Protein AF-A0A915Z8N8-F1 (afdb_monomer)

Organism: NCBI:txid588596

Mean predicted aligned error: 6.6 Å

pLDDT: mean 84.15, std 13.7, range [35.22, 97.5]

Foldseek 3Di:
DDWDWDWDWDDDPDPDGDTDTDIDDQQQFQLVVVVVCVVVVNDDPPDFAWAWDDDPPVPDIDIDTDDPVCRRVHGNNRRDDPPPPPD

Sequence (87 aa):
MKEYNIIVNVIDDLPSQTLKFVRLNLEDNLLKIRQELEKKEVIGNSWLFSKKYSENNDTGYGFAEIAFNQEEFFLLNEIIEENSNTL

Radius of gyration: 13.61 Å; Cα contacts (8 Å, |Δi|>4): 109; chains: 1; bounding box: 30×29×32 Å

Secondary structure (DSSP, 8-state):
--EEEEEEP---SSS----EEEEEETTSBHHHHHHHHHHTTSS-TT--EEEEEE-SSTT-EEEEEEPGGGGGG-BGGGTPPP-----

Nearest PDB structures (foldseek):
  7xpy-assembly1_A  TM=5.876E-01  e=6.367E-01  Homo sapiens
  6fno-assembly2_D  TM=5.564E-01  e=5.621E-01  Candidatus Caldarchaeum subterraneum
  4yoc-assembly1_C  TM=5.931E-01  e=9.254E-01  Homo sapiens
  4pyz-assembly2_B  TM=5.711E-01  e=1.048E+00  Homo sapiens
  4z96-assembly1_A  TM=5.956E-01  e=1.837E+00  Homo sapiens

Solvent-accessible surface area (backbone atoms only — not comparable to full-atom values): 5630 Å² total; per-residue (Å²): 138,72,72,43,86,43,78,45,79,57,91,65,98,59,95,72,67,59,76,42,82,44,79,45,50,47,85,39,29,38,49,61,49,47,57,55,33,45,77,66,68,70,55,62,95,86,68,66,56,57,35,73,44,80,44,96,65,92,79,49,72,48,73,46,76,47,55,80,95,48,23,76,80,38,43,40,62,78,47,59,77,81,84,73,76,81,122

Structure (mmCIF, N/CA/C/O backbone):
data_AF-A0A915Z8N8-F1
#
_entry.id   AF-A0A915Z8N8-F1
#
loop_
_atom_site.group_PDB
_atom_site.id
_atom_site.type_symbol
_atom_site.label_atom_id
_atom_site.label_alt_id
_atom_site.label_comp_id
_atom_site.label_asym_id
_atom_site.label_entity_id
_atom_site.label_seq_id
_atom_site.pdbx_PDB_ins_code
_atom_site.Cartn_x
_atom_site.Cartn_y
_atom_site.Cartn_z
_atom_site.occupancy
_atom_site.B_iso_or_equiv
_atom_site.auth_seq_id
_atom_site.auth_comp_id
_atom_site.auth_asym_id
_atom_site.auth_atom_id
_atom_site.pdbx_PDB_model_num
ATOM 1 N N . MET A 1 1 ? -10.965 14.183 7.253 1.00 67.06 1 MET A N 1
ATOM 2 C CA . MET A 1 1 ? -10.135 13.251 6.466 1.00 67.06 1 MET A CA 1
ATOM 3 C C . MET A 1 1 ? -10.793 13.088 5.108 1.00 67.0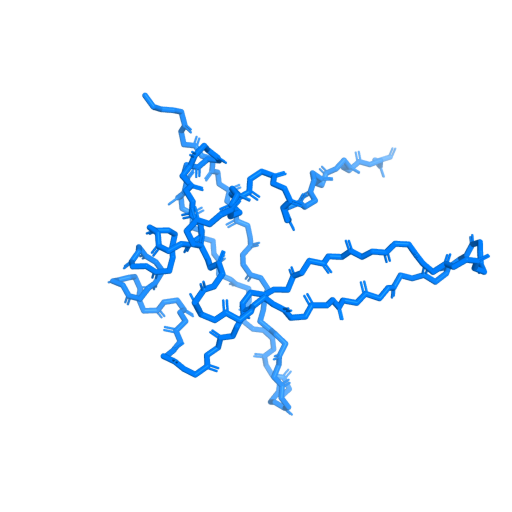6 1 MET A C 1
ATOM 5 O O . MET A 1 1 ? -12.004 12.889 5.084 1.00 67.06 1 MET A O 1
ATOM 9 N N . LYS A 1 2 ? -10.063 13.288 4.007 1.00 80.56 2 LYS A N 1
ATOM 10 C CA . LYS A 1 2 ? -10.623 13.235 2.649 1.00 80.56 2 LYS A CA 1
ATOM 11 C C . LYS A 1 2 ? -10.281 11.880 2.034 1.00 80.56 2 LYS A C 1
ATOM 13 O O . LYS A 1 2 ? -9.111 11.551 1.896 1.00 80.56 2 LYS A O 1
ATOM 18 N N . GLU A 1 3 ? -11.299 11.098 1.706 1.00 86.19 3 GLU A N 1
ATOM 19 C CA . GLU A 1 3 ? -11.130 9.775 1.103 1.00 86.19 3 GLU A CA 1
ATOM 20 C C . GLU A 1 3 ? -11.215 9.848 -0.423 1.00 86.19 3 GLU A C 1
ATOM 22 O O . GLU A 1 3 ? -11.929 10.685 -0.981 1.00 86.19 3 GLU A O 1
ATOM 27 N N . TYR A 1 4 ? -10.505 8.941 -1.089 1.00 87.00 4 TYR A N 1
ATOM 28 C CA . TYR A 1 4 ? -10.411 8.856 -2.542 1.00 87.00 4 TYR A CA 1
ATOM 29 C C . TYR A 1 4 ? -10.782 7.450 -3.008 1.00 87.00 4 TYR A C 1
ATOM 31 O O . TYR A 1 4 ? -10.526 6.468 -2.309 1.00 87.00 4 TYR A O 1
ATOM 39 N N . ASN A 1 5 ? -11.391 7.352 -4.193 1.00 88.06 5 ASN A N 1
ATOM 40 C CA . ASN A 1 5 ? -11.588 6.066 -4.856 1.00 88.06 5 ASN A CA 1
ATOM 41 C C . ASN A 1 5 ? -10.277 5.682 -5.541 1.00 88.06 5 ASN A C 1
ATOM 43 O O . ASN A 1 5 ? -9.804 6.408 -6.413 1.00 88.06 5 ASN A O 1
ATOM 47 N N . ILE A 1 6 ? -9.709 4.553 -5.139 1.00 85.94 6 ILE A N 1
ATOM 48 C CA . ILE A 1 6 ? -8.421 4.062 -5.618 1.00 85.94 6 ILE A CA 1
ATOM 49 C C . ILE A 1 6 ? -8.629 2.693 -6.251 1.00 85.94 6 ILE A C 1
ATOM 51 O O . ILE A 1 6 ? -9.417 1.874 -5.767 1.00 85.94 6 ILE A O 1
ATOM 55 N N . ILE A 1 7 ? -7.922 2.468 -7.354 1.00 86.06 7 ILE A N 1
ATOM 56 C CA . ILE A 1 7 ? -7.830 1.171 -8.014 1.00 86.06 7 ILE A CA 1
ATOM 57 C C 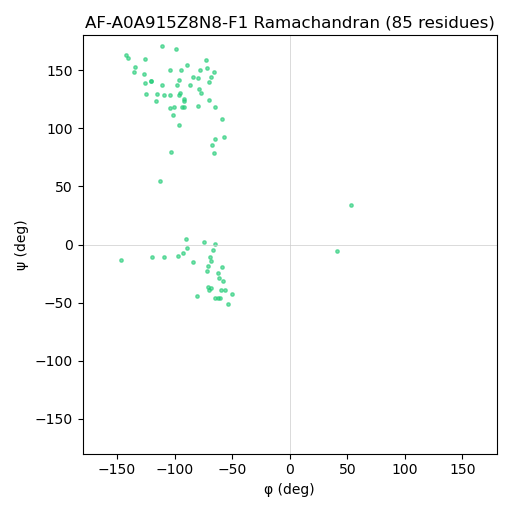. ILE A 1 7 ? -6.589 0.481 -7.462 1.00 86.06 7 ILE A C 1
ATOM 59 O O . ILE A 1 7 ? -5.479 0.985 -7.621 1.00 86.06 7 ILE A O 1
ATOM 63 N N . VAL A 1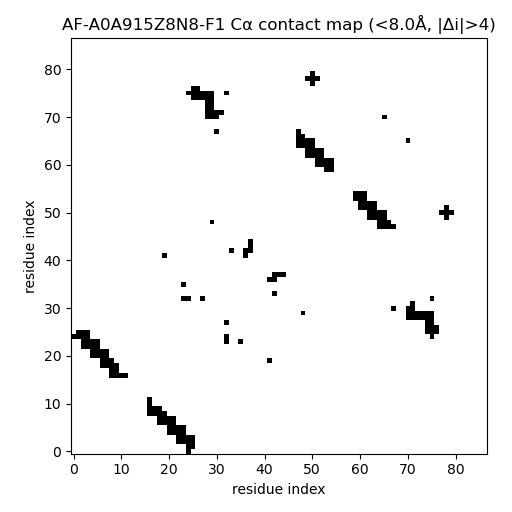 8 ? -6.778 -0.665 -6.816 1.00 83.81 8 VAL A N 1
ATOM 64 C CA . VAL A 1 8 ? -5.673 -1.528 -6.396 1.00 83.81 8 VAL A CA 1
ATOM 65 C C . VAL A 1 8 ? -5.426 -2.532 -7.509 1.00 83.81 8 VAL A C 1
ATOM 67 O O . VAL A 1 8 ? -6.321 -3.310 -7.850 1.00 83.81 8 VAL A O 1
ATOM 70 N N . ASN A 1 9 ? -4.220 -2.488 -8.074 1.00 83.44 9 ASN A N 1
ATOM 71 C CA . ASN A 1 9 ? -3.743 -3.498 -9.003 1.00 83.44 9 ASN A CA 1
ATOM 72 C C . ASN A 1 9 ? -2.867 -4.507 -8.262 1.00 83.44 9 ASN A C 1
ATOM 74 O O . ASN A 1 9 ? -2.037 -4.131 -7.436 1.00 83.44 9 ASN A O 1
ATOM 78 N N . VAL A 1 10 ? -3.063 -5.780 -8.577 1.00 80.00 10 VAL A N 1
ATOM 79 C CA . VAL A 1 10 ? -2.344 -6.899 -7.979 1.00 80.00 10 VAL A CA 1
ATOM 80 C C . VAL A 1 10 ? -1.551 -7.566 -9.080 1.00 80.00 10 VAL A C 1
ATOM 82 O O . VAL A 1 10 ? -2.126 -7.997 -10.079 1.00 80.00 10 VAL A O 1
ATOM 85 N N . ILE A 1 11 ? -0.245 -7.667 -8.879 1.00 74.69 11 ILE A N 1
ATOM 86 C CA . ILE A 1 11 ? 0.656 -8.374 -9.780 1.00 74.69 11 ILE A CA 1
ATOM 87 C C . ILE A 1 11 ? 0.945 -9.730 -9.131 1.00 74.69 11 ILE A C 1
ATOM 89 O O . ILE A 1 11 ? 1.558 -9.783 -8.070 1.00 74.69 11 ILE A O 1
ATOM 93 N N . ASP A 1 12 ? 0.448 -10.803 -9.740 1.00 71.19 12 ASP A N 1
ATOM 94 C CA . ASP A 1 12 ? 0.656 -12.195 -9.324 1.00 71.19 12 ASP A CA 1
ATOM 95 C C . ASP A 1 12 ? 0.809 -13.065 -10.587 1.00 71.19 12 ASP A C 1
ATOM 97 O O . ASP A 1 12 ? 0.423 -12.644 -11.682 1.00 71.19 12 ASP A O 1
ATOM 101 N N . ASP A 1 13 ? 1.346 -14.277 -10.447 1.00 67.12 13 ASP A N 1
ATOM 102 C CA . ASP A 1 13 ? 1.571 -15.226 -11.552 1.00 67.12 13 ASP A CA 1
ATOM 103 C C . ASP A 1 13 ? 0.256 -15.785 -12.134 1.00 67.12 13 ASP A C 1
ATOM 105 O O . ASP A 1 13 ? 0.235 -16.443 -13.180 1.00 67.12 13 ASP A O 1
ATOM 109 N N . LEU A 1 14 ? -0.871 -15.532 -11.465 1.00 63.34 14 LEU A N 1
ATOM 110 C CA . LEU A 1 14 ? -2.193 -15.943 -11.915 1.00 63.34 14 LEU A CA 1
ATOM 111 C C . LEU A 1 14 ? -2.728 -15.008 -13.017 1.00 63.34 14 LEU A C 1
ATOM 113 O O . LEU A 1 14 ? -2.747 -13.789 -12.852 1.00 63.34 14 LEU A O 1
ATOM 117 N N . PRO A 1 15 ? -3.289 -15.556 -14.113 1.00 56.97 15 PRO A N 1
ATOM 118 C CA . PRO A 1 15 ? -3.719 -14.783 -15.284 1.00 56.97 15 PRO A CA 1
ATOM 119 C C . PRO A 1 15 ? -4.899 -13.825 -15.028 1.00 56.97 15 PRO A C 1
ATOM 121 O O . PRO A 1 15 ? -5.293 -13.080 -15.922 1.00 56.97 15 PRO A O 1
ATOM 124 N N . SER A 1 16 ? -5.483 -13.833 -13.828 1.00 58.72 16 SER A N 1
ATOM 125 C CA . SER A 1 16 ? -6.612 -12.985 -13.449 1.00 58.72 16 SER A CA 1
ATOM 126 C C . SER A 1 16 ? -6.142 -11.827 -12.573 1.00 58.72 16 SER A C 1
ATOM 128 O O . SER A 1 16 ? -6.323 -11.849 -11.352 1.00 58.72 16 SER A O 1
ATOM 130 N N . GLN A 1 17 ? -5.590 -10.785 -13.200 1.00 61.44 17 GLN A N 1
ATOM 131 C CA . GLN A 1 17 ? -5.432 -9.491 -12.534 1.00 61.44 17 GLN A CA 1
ATOM 132 C C . GLN A 1 17 ? -6.812 -8.996 -12.099 1.00 61.44 17 GLN A C 1
ATOM 134 O O . GLN A 1 17 ? -7.658 -8.631 -12.915 1.00 61.44 17 GLN A O 1
ATOM 139 N N . THR A 1 18 ? -7.062 -9.030 -10.794 1.00 69.06 18 THR A N 1
ATOM 140 C CA . THR A 1 18 ? -8.336 -8.588 -10.232 1.00 69.06 18 THR A CA 1
ATOM 141 C C . THR A 1 18 ? -8.176 -7.148 -9.781 1.00 69.06 18 THR A C 1
ATOM 143 O O . THR A 1 18 ? -7.594 -6.886 -8.731 1.00 69.06 18 THR A O 1
ATOM 146 N N . LEU A 1 19 ? -8.705 -6.211 -10.567 1.00 76.62 19 LEU A N 1
ATOM 147 C CA . LEU A 1 19 ? -8.802 -4.816 -10.147 1.00 76.62 19 LEU A CA 1
ATOM 148 C C . LEU A 1 19 ? -9.859 -4.697 -9.049 1.00 76.62 19 LEU A C 1
ATOM 150 O O . LEU A 1 19 ? -11.016 -5.079 -9.242 1.00 76.62 19 LEU A O 1
ATOM 154 N N . LYS A 1 20 ? -9.470 -4.149 -7.897 1.00 82.12 20 LYS A N 1
ATOM 155 C CA . LYS A 1 20 ? -10.384 -3.897 -6.776 1.00 82.12 20 LYS A CA 1
ATOM 156 C C . LYS A 1 20 ? -10.501 -2.395 -6.528 1.00 82.12 20 LYS A C 1
ATOM 158 O O . LYS A 1 20 ? -9.500 -1.692 -6.408 1.00 82.12 20 LYS A O 1
ATOM 163 N N . PHE A 1 21 ? -11.740 -1.913 -6.442 1.00 84.19 21 PHE A N 1
ATOM 164 C CA . PHE A 1 21 ? -12.051 -0.518 -6.133 1.00 84.19 21 PHE A CA 1
ATOM 165 C C . PHE A 1 21 ? -12.230 -0.348 -4.629 1.00 84.19 21 PHE A C 1
ATOM 167 O O . PHE A 1 21 ? -13.074 -1.006 -4.019 1.00 84.19 21 PHE A O 1
ATOM 174 N N . VAL A 1 22 ? -11.458 0.553 -4.029 1.00 89.38 22 VAL A N 1
ATOM 175 C CA . VAL A 1 22 ? -11.473 0.795 -2.583 1.00 89.38 22 VAL A CA 1
ATOM 176 C C . VAL A 1 22 ? -11.480 2.284 -2.277 1.00 89.38 22 VAL A C 1
ATOM 178 O O . VAL A 1 22 ? -10.908 3.091 -3.007 1.00 89.38 22 VAL A O 1
ATOM 181 N N . ARG A 1 23 ? -12.118 2.652 -1.164 1.00 92.00 23 ARG A N 1
ATOM 182 C CA . ARG A 1 23 ? -11.969 3.982 -0.564 1.00 92.00 23 ARG A CA 1
ATOM 183 C C . ARG A 1 23 ? -10.860 3.960 0.470 1.00 92.00 23 ARG A C 1
ATOM 185 O O . ARG A 1 23 ? -10.907 3.118 1.369 1.00 92.00 23 ARG A O 1
ATOM 192 N N . LEU A 1 24 ? -9.895 4.858 0.317 1.00 93.75 24 LEU A N 1
ATOM 193 C CA . LEU A 1 24 ? -8.731 5.000 1.190 1.00 93.75 24 LEU A CA 1
ATOM 194 C C . LEU A 1 24 ? -8.416 6.484 1.410 1.00 93.75 24 LEU A C 1
ATOM 196 O O . LEU A 1 24 ? -8.836 7.343 0.629 1.00 93.75 24 LEU A O 1
ATOM 200 N N . ASN A 1 25 ? -7.661 6.782 2.463 1.00 94.06 25 ASN A N 1
ATOM 201 C CA . ASN A 1 25 ? -7.129 8.114 2.723 1.00 94.06 25 ASN A CA 1
ATOM 202 C C . ASN A 1 25 ? -5.698 8.227 2.187 1.00 94.06 25 ASN A C 1
ATOM 204 O O . ASN A 1 25 ? -4.857 7.391 2.494 1.00 94.06 25 ASN A O 1
ATOM 208 N N . LEU A 1 26 ? -5.415 9.278 1.422 1.00 93.19 26 LEU A N 1
ATOM 209 C CA . LEU A 1 26 ? -4.090 9.492 0.832 1.00 93.19 26 LEU A CA 1
ATOM 210 C C . LEU A 1 26 ? -3.022 9.903 1.851 1.00 93.19 26 LEU A C 1
ATOM 212 O O . LEU A 1 26 ? -1.837 9.707 1.600 1.00 93.19 26 LEU A O 1
ATOM 216 N N . GLU A 1 27 ? -3.445 10.465 2.982 1.00 95.25 27 GLU A N 1
ATOM 217 C CA . GLU A 1 27 ? -2.564 10.909 4.069 1.00 95.25 27 GLU A CA 1
ATOM 218 C C . GLU A 1 27 ? -2.282 9.800 5.095 1.00 95.25 27 GLU A C 1
ATOM 220 O O . GLU A 1 27 ? -1.537 10.019 6.046 1.00 95.25 27 GLU A O 1
ATOM 225 N N . ASP A 1 28 ? -2.892 8.620 4.942 1.00 97.19 28 ASP A N 1
ATOM 226 C CA . ASP A 1 28 ? -2.589 7.478 5.799 1.00 97.19 28 ASP A CA 1
ATOM 227 C C . ASP A 1 28 ? -1.288 6.805 5.341 1.00 97.19 28 ASP A C 1
ATOM 229 O O . ASP A 1 28 ? -1.007 6.697 4.142 1.00 97.19 28 ASP A O 1
ATOM 233 N N . ASN A 1 29 ? -0.507 6.321 6.310 1.00 97.50 29 ASN A N 1
ATOM 234 C CA . ASN A 1 29 ? 0.672 5.516 6.015 1.00 97.50 29 ASN A CA 1
ATOM 235 C C . ASN A 1 29 ? 0.296 4.111 5.527 1.00 97.50 29 ASN A C 1
ATOM 237 O O . ASN A 1 29 ? -0.808 3.617 5.787 1.00 97.50 29 ASN A O 1
ATOM 241 N N . LEU A 1 30 ? 1.222 3.451 4.833 1.00 96.94 30 LEU A N 1
ATOM 242 C CA . LEU A 1 30 ? 0.958 2.161 4.197 1.00 96.94 30 LEU A CA 1
ATOM 243 C C . LEU A 1 30 ? 0.577 1.067 5.199 1.00 96.94 30 LEU A C 1
ATOM 245 O O . LEU A 1 30 ? -0.227 0.204 4.856 1.00 96.94 30 LEU A O 1
ATOM 249 N N . LEU A 1 31 ? 1.049 1.146 6.447 1.00 96.44 31 LEU A N 1
ATOM 250 C CA . LEU A 1 31 ? 0.668 0.196 7.496 1.00 96.44 31 LEU A CA 1
ATOM 251 C C . LEU A 1 31 ? -0.839 0.269 7.782 1.00 96.44 31 LEU A C 1
ATOM 253 O O . LEU A 1 31 ? -1.528 -0.750 7.858 1.00 96.44 31 LEU A O 1
ATOM 257 N N . LYS A 1 32 ? -1.378 1.485 7.912 1.00 96.62 32 LYS A N 1
ATOM 258 C CA . LYS A 1 32 ? -2.815 1.699 8.106 1.00 96.62 32 LYS A CA 1
ATOM 259 C C . LYS A 1 32 ? -3.607 1.322 6.854 1.00 96.62 32 LYS A C 1
ATOM 261 O O . LYS A 1 32 ? -4.673 0.719 6.967 1.00 96.62 32 LYS A O 1
ATOM 266 N N . ILE A 1 33 ? -3.073 1.608 5.664 1.00 96.12 33 ILE A N 1
ATOM 267 C CA . ILE A 1 33 ? -3.690 1.185 4.400 1.00 96.12 33 ILE A CA 1
ATOM 268 C C . ILE A 1 33 ? -3.791 -0.336 4.314 1.00 96.12 33 ILE A C 1
ATOM 270 O O . ILE A 1 33 ? -4.864 -0.845 3.997 1.00 96.12 33 ILE A O 1
ATOM 274 N N . ARG A 1 34 ? -2.724 -1.072 4.642 1.00 95.19 34 ARG A N 1
ATOM 275 C CA . ARG A 1 34 ? -2.729 -2.538 4.683 1.00 95.19 34 ARG A CA 1
ATOM 276 C C . ARG A 1 34 ? -3.848 -3.067 5.559 1.00 95.19 34 ARG A C 1
ATOM 278 O O . ARG A 1 34 ? -4.644 -3.871 5.088 1.00 95.19 34 ARG A O 1
ATOM 285 N N . GLN A 1 35 ? -3.952 -2.572 6.790 1.00 94.56 35 GLN A N 1
ATOM 286 C CA . GLN A 1 35 ? -4.997 -2.999 7.722 1.00 94.56 35 GLN A CA 1
ATOM 287 C C . GLN A 1 35 ? -6.402 -2.798 7.135 1.00 94.56 35 GLN A C 1
ATOM 289 O O . GLN A 1 35 ? -7.275 -3.644 7.308 1.00 94.56 35 GLN A O 1
ATOM 294 N N . GLU A 1 36 ? -6.637 -1.697 6.419 1.00 94.19 36 GLU A N 1
ATOM 295 C CA . GLU A 1 36 ? -7.916 -1.446 5.748 1.00 94.19 36 GLU A CA 1
ATOM 296 C C . GLU A 1 36 ? -8.149 -2.358 4.537 1.00 94.19 36 GLU A C 1
ATOM 298 O O . GLU A 1 36 ? -9.278 -2.792 4.302 1.00 94.19 36 GLU A O 1
ATOM 303 N N . LEU A 1 37 ? -7.105 -2.676 3.773 1.00 92.75 37 LEU A N 1
ATOM 304 C CA . LEU A 1 37 ? -7.186 -3.592 2.635 1.00 92.75 37 LEU A CA 1
ATOM 305 C C . LEU A 1 37 ? -7.403 -5.046 3.075 1.00 92.75 37 LEU A C 1
ATOM 307 O O . LEU A 1 37 ? -8.198 -5.748 2.453 1.00 92.75 37 LEU A O 1
ATOM 311 N N . GLU A 1 38 ? -6.761 -5.482 4.158 1.00 92.56 38 GLU A N 1
ATOM 312 C CA . GLU A 1 38 ? -6.950 -6.805 4.767 1.00 92.56 38 GLU A CA 1
ATOM 313 C C . GLU A 1 38 ? -8.372 -6.962 5.316 1.00 92.56 38 GLU A C 1
ATOM 315 O O . GLU A 1 38 ? -9.047 -7.939 4.998 1.00 92.56 38 GLU A O 1
ATOM 320 N N . LYS A 1 39 ? -8.889 -5.962 6.049 1.00 91.56 39 LYS A N 1
ATOM 321 C CA . LYS A 1 39 ? -10.288 -5.953 6.530 1.00 91.56 39 LYS A CA 1
ATOM 322 C C . LYS A 1 39 ? -1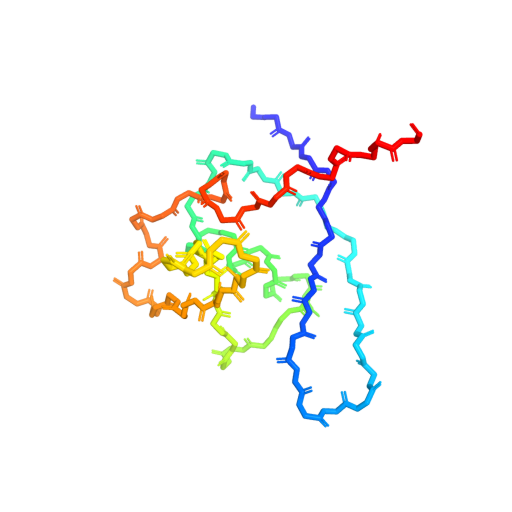1.312 -6.052 5.399 1.00 91.56 39 LYS A C 1
ATOM 324 O O . LYS A 1 39 ? -12.405 -6.566 5.612 1.00 91.56 39 LYS A O 1
ATOM 329 N N . LYS A 1 40 ? -10.986 -5.515 4.220 1.00 89.06 40 LYS A N 1
ATOM 330 C CA . LYS A 1 40 ? -11.836 -5.548 3.019 1.00 89.06 40 LYS A CA 1
ATOM 331 C C . LYS A 1 40 ? -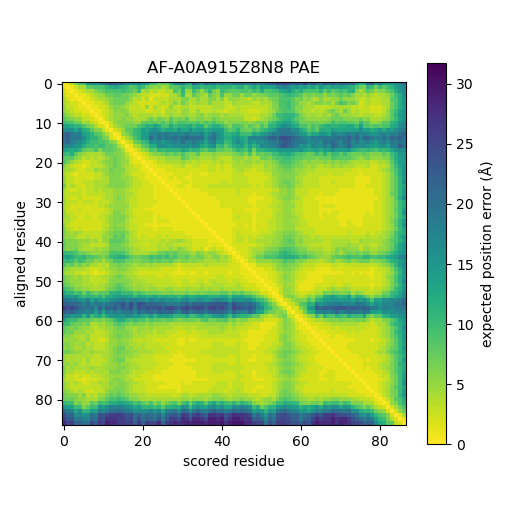11.581 -6.781 2.146 1.00 89.06 40 LYS A C 1
ATOM 333 O O . LYS A 1 40 ? -12.131 -6.848 1.049 1.00 89.06 40 LYS A O 1
ATOM 338 N N . GLU A 1 41 ? -10.731 -7.711 2.591 1.00 88.56 41 GLU A N 1
ATOM 339 C CA . GLU A 1 41 ? -10.333 -8.917 1.852 1.00 88.56 41 GLU A CA 1
ATOM 340 C C . GLU A 1 41 ? -9.800 -8.585 0.441 1.00 88.56 41 GLU A C 1
ATOM 342 O O . GLU A 1 41 ? -10.008 -9.296 -0.549 1.00 88.56 41 GLU A O 1
ATOM 347 N N . VAL A 1 42 ? -9.129 -7.435 0.318 1.00 86.62 42 VAL A N 1
ATOM 348 C CA . VAL A 1 42 ? -8.576 -6.941 -0.948 1.00 86.62 42 VAL A CA 1
ATOM 349 C C . VAL A 1 42 ? -7.251 -7.630 -1.241 1.00 86.62 42 VAL A C 1
ATOM 351 O O . VAL A 1 42 ? -7.064 -8.089 -2.369 1.00 86.62 42 VAL A O 1
ATOM 354 N N . ILE A 1 43 ? -6.399 -7.747 -0.221 1.00 86.25 43 ILE A N 1
ATOM 355 C CA . ILE A 1 43 ? -5.054 -8.329 -0.283 1.00 86.25 43 ILE A CA 1
ATOM 356 C C . ILE A 1 43 ? -4.885 -9.437 0.760 1.00 86.25 43 ILE A C 1
ATOM 358 O O . ILE A 1 43 ? -5.613 -9.477 1.751 1.00 86.25 43 ILE A O 1
ATOM 362 N N . GLY A 1 44 ? -3.900 -10.308 0.536 1.00 82.25 44 GLY A N 1
ATOM 363 C CA . GLY A 1 44 ? -3.429 -11.275 1.526 1.00 82.25 44 GLY A CA 1
ATOM 364 C C . GLY A 1 44 ? -2.168 -10.809 2.260 1.00 82.25 44 GLY A C 1
ATOM 365 O O . GLY A 1 44 ? -1.480 -9.875 1.847 1.00 82.25 44 GLY A O 1
ATOM 366 N N . ASN A 1 45 ? -1.834 -11.523 3.331 1.00 78.31 45 ASN A N 1
ATOM 367 C CA . ASN A 1 45 ? -0.770 -11.167 4.274 1.00 78.31 45 ASN A CA 1
ATOM 368 C C . ASN A 1 45 ? 0.646 -11.261 3.678 1.00 78.31 45 ASN A C 1
ATOM 370 O O . ASN A 1 45 ? 1.592 -10.792 4.297 1.00 78.31 45 ASN A O 1
ATOM 374 N N . SER A 1 46 ? 0.820 -11.912 2.523 1.00 84.62 46 SER A N 1
ATOM 375 C CA . SER A 1 46 ? 2.118 -12.071 1.851 1.00 84.62 46 SER A CA 1
ATOM 376 C C . SER A 1 46 ? 2.414 -10.980 0.823 1.00 84.62 46 SER A C 1
ATOM 378 O O . SER A 1 46 ? 3.507 -10.956 0.267 1.00 84.62 46 SER A O 1
ATOM 380 N N . TRP A 1 47 ? 1.453 -10.101 0.532 1.00 88.94 47 TRP A N 1
ATOM 381 C CA . TRP A 1 47 ? 1.580 -9.131 -0.553 1.00 88.94 47 TRP A CA 1
ATOM 382 C C . TRP A 1 47 ? 2.285 -7.878 -0.065 1.00 88.94 47 TRP A C 1
ATOM 384 O O . TRP A 1 47 ? 1.952 -7.379 1.009 1.00 88.94 47 TRP A O 1
ATOM 394 N N . LEU A 1 48 ? 3.209 -7.346 -0.861 1.00 93.06 48 LEU A N 1
ATOM 395 C CA . LEU A 1 48 ? 3.944 -6.115 -0.573 1.00 93.06 48 LEU A CA 1
ATOM 396 C C . LEU A 1 48 ? 3.409 -4.961 -1.419 1.00 93.06 48 LEU A C 1
ATOM 398 O O . LEU A 1 48 ? 2.940 -5.159 -2.540 1.00 93.06 48 LEU A O 1
ATOM 402 N N . PHE A 1 49 ? 3.493 -3.742 -0.888 1.00 94.38 49 PHE A N 1
ATOM 403 C CA . PHE A 1 49 ? 3.304 -2.558 -1.720 1.00 94.38 49 PHE A CA 1
ATOM 404 C C . PHE A 1 49 ? 4.511 -2.373 -2.633 1.00 94.38 49 PHE A C 1
ATOM 406 O O . PHE A 1 49 ? 5.631 -2.727 -2.274 1.00 94.38 49 PHE A O 1
ATOM 413 N N . SER A 1 50 ? 4.295 -1.759 -3.790 1.00 92.81 50 SER A N 1
ATOM 414 C CA . SER A 1 50 ? 5.365 -1.394 -4.711 1.00 92.81 50 SER A CA 1
ATOM 415 C C . SER A 1 50 ? 5.302 0.089 -5.047 1.00 92.81 50 SER A C 1
ATOM 417 O O . SER A 1 50 ? 4.219 0.611 -5.312 1.00 92.81 50 SER A O 1
ATOM 419 N N . LYS A 1 51 ? 6.457 0.750 -5.104 1.00 91.75 51 LYS A N 1
ATOM 420 C CA . LYS A 1 51 ? 6.597 2.127 -5.583 1.00 91.75 51 LYS A CA 1
ATOM 421 C C . LYS A 1 51 ? 7.194 2.126 -6.982 1.00 91.75 51 LYS A C 1
ATOM 423 O O . LYS A 1 51 ? 8.235 1.511 -7.219 1.00 91.75 51 LYS A O 1
ATOM 428 N N . LYS A 1 52 ? 6.543 2.831 -7.903 1.00 89.38 52 LYS A N 1
ATOM 429 C CA . LYS A 1 52 ? 7.072 3.052 -9.248 1.00 89.38 52 LYS A CA 1
ATOM 430 C C . LYS A 1 52 ? 8.271 4.002 -9.194 1.00 89.38 52 LYS A C 1
ATOM 432 O O . LYS A 1 52 ? 8.244 4.989 -8.459 1.00 89.38 52 LYS A O 1
ATOM 437 N N . TYR A 1 53 ? 9.302 3.730 -9.986 1.00 88.00 53 TYR A N 1
ATOM 438 C CA . TYR A 1 53 ? 10.449 4.622 -10.165 1.00 88.00 53 TYR A CA 1
ATOM 439 C C . TYR A 1 53 ? 10.816 4.757 -11.648 1.00 88.00 53 TYR A C 1
ATOM 441 O O . TYR A 1 53 ? 10.562 3.857 -12.4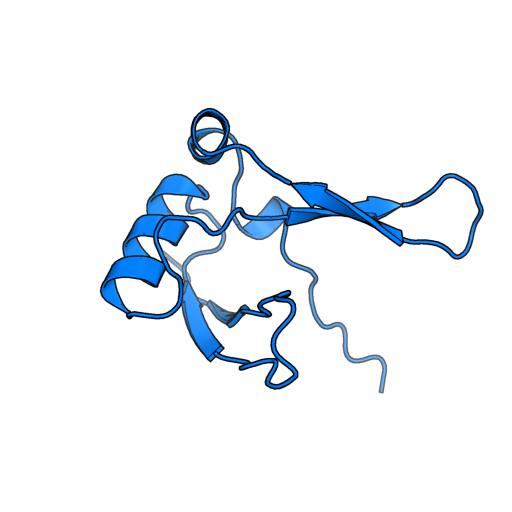50 1.00 88.00 53 TYR A O 1
ATOM 449 N N . SER A 1 54 ? 11.410 5.896 -12.013 1.00 84.81 54 SER A N 1
ATOM 450 C CA . SER A 1 54 ? 11.949 6.109 -13.360 1.00 84.81 54 SER A CA 1
ATOM 451 C C . SER A 1 54 ? 13.270 5.369 -13.500 1.00 84.81 54 SER A C 1
ATOM 453 O O . SER A 1 54 ? 14.162 5.539 -12.667 1.00 84.81 54 SER A O 1
ATOM 455 N N . GLU A 1 55 ? 13.428 4.592 -14.565 1.00 81.50 55 GLU A N 1
ATOM 456 C CA . GLU A 1 55 ? 14.753 4.123 -14.956 1.00 81.50 55 GLU A CA 1
ATOM 457 C C . GLU A 1 55 ? 15.503 5.260 -15.661 1.00 81.50 55 GLU A C 1
ATOM 459 O O . GLU A 1 55 ? 14.893 6.105 -16.316 1.00 81.50 55 GLU A O 1
ATOM 464 N N . ASN A 1 56 ? 16.834 5.288 -15.549 1.00 74.75 56 ASN A N 1
ATOM 465 C CA . ASN A 1 56 ? 17.689 6.328 -16.148 1.00 74.75 56 ASN A CA 1
ATOM 466 C C . ASN A 1 56 ? 17.674 6.342 -17.695 1.00 74.75 56 ASN A C 1
ATOM 468 O O . ASN A 1 56 ? 18.365 7.152 -18.306 1.00 74.75 56 ASN A O 1
ATOM 472 N N . ASN A 1 57 ? 16.907 5.453 -18.331 1.00 67.62 57 ASN A N 1
ATOM 473 C CA . ASN A 1 57 ? 16.910 5.208 -19.768 1.00 67.62 57 ASN A CA 1
ATOM 474 C C . ASN A 1 57 ? 15.578 5.656 -20.404 1.00 67.62 57 ASN A C 1
ATOM 476 O O . ASN A 1 57 ? 14.905 4.831 -21.012 1.00 67.62 57 ASN A O 1
ATOM 480 N N . ASP A 1 58 ? 15.185 6.922 -20.200 1.00 63.16 58 ASP A N 1
ATOM 481 C CA . ASP A 1 58 ? 14.139 7.755 -20.856 1.00 63.16 58 ASP A CA 1
ATOM 482 C C . ASP A 1 58 ? 12.748 7.169 -21.224 1.00 63.16 58 ASP A C 1
ATOM 484 O O . ASP A 1 58 ? 11.865 7.910 -21.651 1.00 63.16 58 ASP A O 1
ATOM 488 N N . THR A 1 59 ? 12.487 5.873 -21.062 1.00 68.25 59 THR A N 1
ATOM 489 C CA . THR A 1 59 ? 11.248 5.201 -21.502 1.00 68.25 59 THR A CA 1
ATOM 490 C C . THR A 1 59 ? 10.808 4.052 -20.591 1.00 68.25 59 THR A C 1
ATOM 492 O O . THR A 1 59 ? 9.669 3.601 -20.696 1.00 68.25 59 THR A O 1
ATOM 495 N N . GLY A 1 60 ? 11.676 3.583 -19.688 1.00 77.44 60 GLY A N 1
ATOM 496 C CA . GLY A 1 60 ? 11.385 2.491 -18.760 1.00 77.44 60 GLY A CA 1
ATOM 497 C C . GLY A 1 60 ? 10.933 2.982 -17.386 1.00 77.44 60 GLY A C 1
ATOM 498 O O . GLY A 1 60 ? 11.471 3.950 -16.844 1.00 77.44 60 GLY A O 1
ATOM 499 N N . TYR A 1 61 ? 9.965 2.284 -16.799 1.00 84.44 61 TYR A N 1
ATOM 500 C CA . TYR A 1 61 ? 9.649 2.391 -15.379 1.00 84.44 61 TYR A CA 1
ATOM 501 C C . TYR A 1 61 ? 9.810 1.028 -14.719 1.00 84.44 61 TYR A C 1
ATOM 503 O O . TYR A 1 61 ? 9.422 0.003 -15.280 1.00 84.44 61 TYR A O 1
ATOM 511 N N . GLY A 1 62 ? 10.357 1.043 -13.509 1.00 87.31 62 GLY A N 1
ATOM 512 C CA . GLY A 1 62 ? 10.447 -0.127 -12.651 1.00 87.31 62 GLY A CA 1
ATOM 513 C C . GLY A 1 62 ? 9.527 -0.001 -11.443 1.00 87.31 62 GLY A C 1
ATOM 514 O O . GLY A 1 62 ? 8.961 1.062 -11.168 1.00 87.31 62 GLY A O 1
ATOM 515 N N . PHE A 1 63 ? 9.402 -1.098 -10.703 1.00 88.62 63 PHE A N 1
ATOM 516 C CA . PHE A 1 63 ? 8.688 -1.152 -9.433 1.00 88.62 63 PHE A CA 1
ATOM 517 C C . PHE A 1 63 ? 9.620 -1.704 -8.362 1.00 88.62 63 PHE A C 1
ATOM 519 O O . PHE A 1 63 ? 10.253 -2.738 -8.561 1.00 88.62 63 PHE A O 1
ATOM 526 N N . ALA A 1 64 ? 9.716 -1.002 -7.238 1.00 91.31 64 ALA A N 1
ATOM 527 C CA . ALA A 1 64 ? 10.465 -1.447 -6.072 1.00 91.31 64 ALA A CA 1
ATOM 528 C C . ALA A 1 64 ? 9.489 -1.817 -4.956 1.00 91.31 64 ALA A C 1
ATOM 530 O O . ALA A 1 64 ? 8.603 -1.028 -4.622 1.00 91.31 64 ALA A O 1
ATOM 531 N N . GLU A 1 65 ? 9.647 -3.008 -4.387 1.00 94.00 65 GLU A N 1
ATOM 532 C CA . GLU A 1 65 ? 8.850 -3.462 -3.248 1.00 94.00 65 GLU A CA 1
ATOM 533 C C . GLU A 1 65 ? 9.178 -2.659 -1.983 1.00 94.00 65 GLU A C 1
ATOM 535 O O . GLU A 1 65 ? 10.327 -2.298 -1.721 1.00 94.00 65 GLU A O 1
ATOM 540 N N . ILE A 1 66 ? 8.155 -2.407 -1.171 1.00 95.44 66 IL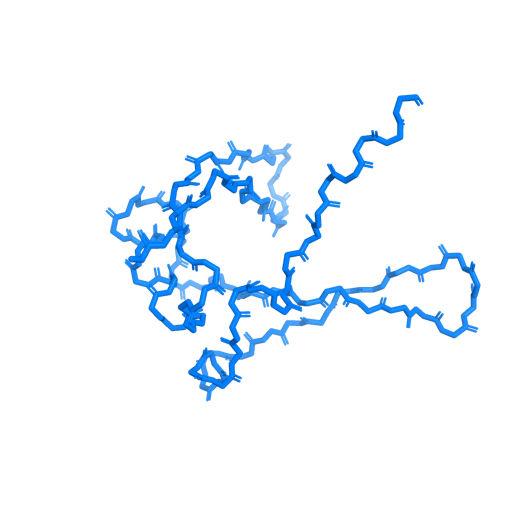E A N 1
ATOM 541 C CA . ILE A 1 66 ? 8.262 -1.801 0.153 1.00 95.44 66 ILE A CA 1
ATOM 542 C C . ILE A 1 66 ? 8.088 -2.917 1.178 1.00 95.44 66 ILE A C 1
ATOM 544 O O . ILE A 1 66 ? 7.036 -3.549 1.256 1.00 95.44 66 ILE A O 1
ATOM 548 N N . ALA A 1 67 ? 9.130 -3.155 1.973 1.00 95.12 67 ALA A N 1
ATOM 549 C CA . ALA A 1 67 ? 9.099 -4.150 3.036 1.00 95.12 67 ALA A CA 1
ATOM 550 C C . ALA A 1 67 ? 8.100 -3.768 4.145 1.00 95.12 67 ALA A C 1
ATOM 552 O O . ALA A 1 67 ? 7.949 -2.592 4.473 1.00 95.12 67 ALA A O 1
ATOM 553 N N . PHE A 1 68 ? 7.486 -4.766 4.790 1.00 93.94 68 PHE A N 1
ATOM 554 C CA . PHE A 1 68 ? 6.497 -4.565 5.862 1.00 93.94 68 PHE A CA 1
ATOM 555 C C . PHE A 1 68 ? 6.962 -3.612 6.971 1.00 93.94 68 PHE A C 1
ATOM 557 O O . PHE A 1 68 ? 6.213 -2.751 7.420 1.00 93.94 68 PHE A O 1
ATOM 564 N N . ASN A 1 69 ? 8.218 -3.738 7.405 1.00 94.88 69 ASN A N 1
ATOM 565 C CA . ASN A 1 69 ? 8.797 -2.904 8.462 1.00 94.88 69 ASN A CA 1
ATOM 566 C C . ASN A 1 69 ? 9.124 -1.471 8.008 1.00 94.88 69 ASN A C 1
ATOM 568 O O . ASN A 1 69 ? 9.715 -0.718 8.777 1.00 94.88 69 ASN A O 1
ATOM 572 N N . GLN A 1 70 ? 8.826 -1.115 6.759 1.00 96.81 70 GLN A N 1
ATOM 573 C CA . GLN A 1 70 ? 8.984 0.234 6.228 1.00 96.81 70 GLN A CA 1
ATOM 574 C C . GLN A 1 70 ? 7.640 0.932 5.987 1.00 96.81 70 GLN A C 1
ATOM 576 O O . GLN A 1 70 ? 7.613 2.137 5.759 1.00 96.81 70 GLN A O 1
ATOM 581 N N . GLU A 1 71 ? 6.517 0.212 6.060 1.00 96.50 71 GLU A N 1
ATOM 582 C CA . GLU A 1 71 ? 5.194 0.731 5.692 1.00 96.50 71 GLU A CA 1
ATOM 583 C C . GLU A 1 71 ? 4.718 1.914 6.544 1.00 96.50 71 GLU A C 1
ATOM 585 O O . GLU A 1 71 ? 3.914 2.722 6.085 1.00 96.50 71 GLU A O 1
ATOM 590 N N . GLU A 1 72 ? 5.209 2.054 7.776 1.00 97.19 72 GLU A N 1
ATOM 591 C CA . GLU A 1 72 ? 4.864 3.192 8.635 1.00 97.19 72 GLU A CA 1
ATOM 592 C C . GLU A 1 72 ? 5.494 4.520 8.180 1.00 97.19 72 GLU A C 1
ATOM 594 O O . GLU A 1 72 ? 5.003 5.582 8.571 1.00 97.19 72 GLU A O 1
ATOM 599 N N . PHE A 1 73 ? 6.537 4.464 7.341 1.00 96.94 73 PHE A N 1
ATOM 600 C CA . PHE A 1 73 ? 7.302 5.627 6.873 1.00 96.94 73 PHE A CA 1
ATOM 601 C C . PHE A 1 73 ? 6.862 6.157 5.507 1.00 96.94 73 PHE A C 1
ATOM 603 O O . PHE A 1 73 ? 7.316 7.227 5.113 1.00 96.94 73 PHE A O 1
ATOM 610 N N . PHE A 1 74 ? 6.001 5.427 4.797 1.00 96.81 74 PHE A N 1
ATOM 611 C CA . PHE A 1 74 ? 5.481 5.832 3.493 1.00 96.81 74 PHE A CA 1
ATOM 612 C C . PHE A 1 74 ? 4.003 6.173 3.596 1.00 96.81 74 PHE A C 1
ATOM 614 O O . PHE A 1 74 ? 3.228 5.440 4.212 1.00 96.81 74 PHE A O 1
ATOM 621 N N . LEU A 1 75 ? 3.603 7.260 2.951 1.00 96.62 75 LEU A N 1
ATOM 622 C CA . LEU A 1 75 ? 2.209 7.627 2.750 1.00 96.62 75 LEU A CA 1
ATOM 623 C C . LEU A 1 75 ? 1.666 7.019 1.457 1.00 96.62 75 LEU A C 1
ATOM 625 O O . LEU A 1 75 ? 2.399 6.778 0.495 1.00 96.62 75 LEU A O 1
ATOM 629 N N . LEU A 1 76 ? 0.350 6.813 1.401 1.00 95.50 76 LEU A N 1
ATOM 630 C CA . LEU A 1 76 ? -0.291 6.319 0.184 1.00 95.50 76 LEU A CA 1
ATOM 631 C C . LEU A 1 76 ? -0.083 7.263 -1.007 1.00 95.50 76 LEU A C 1
ATOM 633 O O . LEU A 1 76 ? 0.167 6.796 -2.117 1.00 95.50 76 LEU A O 1
ATOM 637 N N . ASN A 1 77 ? -0.138 8.579 -0.777 1.00 94.25 77 ASN A N 1
ATOM 638 C CA . ASN A 1 77 ? 0.089 9.588 -1.817 1.00 94.25 77 ASN A CA 1
ATOM 639 C C . ASN A 1 77 ? 1.472 9.494 -2.493 1.00 94.25 77 ASN A C 1
ATOM 641 O O . ASN A 1 77 ? 1.631 10.010 -3.593 1.00 94.25 77 ASN A O 1
ATOM 645 N N . GLU A 1 78 ? 2.456 8.841 -1.870 1.00 93.31 78 GLU A N 1
ATOM 646 C CA . GLU A 1 78 ? 3.807 8.698 -2.417 1.00 93.31 78 GLU A CA 1
ATOM 647 C C . GLU A 1 78 ? 3.953 7.540 -3.406 1.00 93.31 78 GLU A C 1
ATOM 649 O O . GLU A 1 78 ? 4.980 7.457 -4.086 1.00 93.31 78 GLU A O 1
ATOM 654 N N . ILE A 1 79 ? 2.989 6.615 -3.441 1.00 92.88 79 ILE A N 1
ATOM 655 C CA . ILE A 1 79 ? 3.068 5.394 -4.258 1.00 92.88 79 ILE A CA 1
ATOM 656 C C . ILE A 1 79 ? 1.946 5.280 -5.290 1.00 92.88 79 ILE A C 1
ATOM 658 O O . ILE A 1 79 ? 2.007 4.405 -6.152 1.00 92.88 79 ILE A O 1
ATOM 662 N N . ILE A 1 80 ? 0.923 6.133 -5.206 1.00 90.50 80 ILE A N 1
ATOM 663 C CA . ILE A 1 80 ? -0.153 6.167 -6.195 1.00 90.50 80 ILE A CA 1
ATOM 664 C C . ILE A 1 80 ? 0.241 7.009 -7.403 1.00 90.50 80 ILE A C 1
ATOM 666 O O . ILE A 1 80 ? 0.878 8.053 -7.283 1.00 90.50 80 ILE A O 1
ATOM 670 N N . GLU A 1 81 ? -0.209 6.577 -8.573 1.00 84.75 81 GLU A N 1
ATOM 671 C CA . GLU A 1 81 ? -0.214 7.423 -9.757 1.00 84.75 81 GLU A CA 1
ATOM 672 C C . GLU A 1 81 ? -1.594 8.053 -9.901 1.00 84.75 81 GLU A C 1
ATOM 674 O O . GLU A 1 81 ? -2.616 7.358 -9.891 1.00 84.75 81 GLU A O 1
ATOM 679 N N . GLU A 1 82 ? -1.643 9.374 -10.054 1.00 80.00 82 GLU A N 1
ATOM 680 C CA . GLU A 1 82 ? -2.857 9.999 -10.554 1.00 80.00 82 GLU A CA 1
ATOM 681 C C . GLU A 1 82 ? -3.063 9.519 -11.990 1.00 80.00 82 GLU A C 1
ATOM 683 O O . GLU A 1 82 ? -2.244 9.791 -12.869 1.00 80.00 82 GLU A O 1
ATOM 688 N N . ASN A 1 83 ? -4.178 8.825 -12.236 1.00 66.25 83 ASN A N 1
ATOM 689 C CA . ASN A 1 83 ? -4.686 8.624 -13.588 1.00 66.25 83 ASN A CA 1
ATOM 690 C C . ASN A 1 83 ? -5.112 9.989 -14.138 1.00 66.25 83 ASN A C 1
ATOM 692 O O . ASN A 1 83 ? -6.291 10.348 -14.161 1.00 66.25 83 ASN A O 1
ATOM 696 N N . SER A 1 84 ? -4.124 10.764 -14.573 1.00 53.44 84 SER A N 1
ATOM 697 C CA . SER A 1 84 ? -4.317 11.846 -15.516 1.00 53.44 84 SER A CA 1
ATOM 698 C C . SER A 1 84 ? -4.706 11.166 -16.818 1.00 53.44 84 SER A C 1
ATOM 700 O O . SER A 1 84 ? -3.847 10.834 -17.627 1.00 53.44 84 SER A O 1
ATOM 702 N N . ASN A 1 85 ? -5.994 10.871 -16.997 1.00 42.28 85 ASN A N 1
ATOM 703 C CA . ASN A 1 85 ? -6.517 10.582 -18.323 1.00 42.28 85 ASN A CA 1
ATOM 704 C C . ASN A 1 85 ? -6.202 11.811 -19.189 1.00 42.28 85 ASN A C 1
ATOM 706 O O . ASN A 1 85 ? -6.976 12.766 -19.222 1.00 42.28 85 ASN A O 1
ATOM 710 N N . THR A 1 86 ? -5.062 11.808 -19.876 1.00 41.97 86 THR A N 1
ATOM 711 C CA . THR A 1 86 ? -4.936 12.482 -21.162 1.00 41.97 86 THR A CA 1
ATOM 712 C C . THR A 1 86 ? 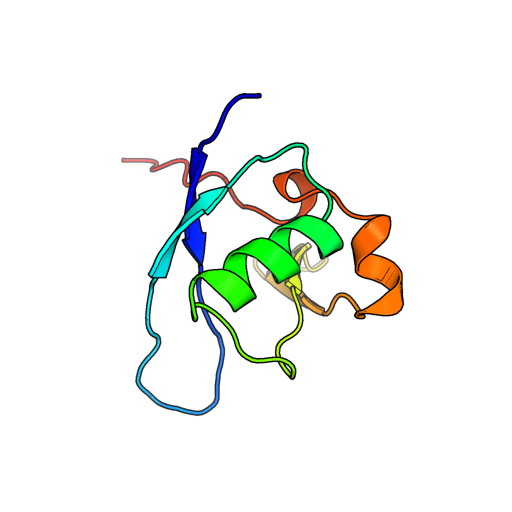-5.872 11.742 -22.105 1.00 41.97 86 THR A C 1
ATOM 714 O O . THR A 1 86 ? -5.517 10.703 -22.661 1.00 41.97 86 THR A O 1
ATOM 717 N N . LEU A 1 87 ? -7.111 12.236 -22.157 1.00 35.22 87 LEU A N 1
ATOM 718 C CA . LEU A 1 87 ? -7.982 12.113 -23.321 1.00 35.22 87 LEU A CA 1
ATOM 719 C C . LEU A 1 87 ? -7.369 12.881 -24.494 1.00 35.22 87 LEU A C 1
ATOM 721 O O . LEU A 1 87 ? -6.807 13.973 -24.240 1.00 35.22 87 LEU A O 1
#

=== Feature glossary ===
The features interleaved in this record are:

— What the protein is —

Sequence gives the chain of amino acids in standard one-letter code (A=alanine, C=cysteine, …, Y=tyrosine), read N→C. It is the only feature that is directly encoded by the gene; all structural features are derived from the folded form of this sequence.

Database cross-references. InterPro integrates a dozen domain/family signature databases into unified entries with residue-range hits. GO terms attach function/process/location labels with evidence codes. CATH codes position the fold in a four-level structural taxonomy. Organism is the NCBI-taxonomy species name.

— Where its atoms are —

Atomic coordinates in PDBx/mmCIF format — the same representation the Protein Data Bank distributes. Each line of the _atom_site loop places one backbone atom in Cartesian space (units: ångströms, origin: arbitrary).

The six renders are orthographic views along the three Cartesian axes in both directions. Representation (cartoon, sticks, or surface) and color scheme (sequence-rainbow or by-chain) vary across proteins so the training set covers all the common visualization conventions.

— Local backbone conformation —

Eight-state secondary structure (DSSP): H is the canonical α-helix, G the tighter 3₁₀-helix, I the wider π-helix; E/B are β-structure, T and S are turns and bends, and '-' is everything else. DSSP derives these from the pattern of main-chain N–H···O=C hydrogen bonds, not from the sequence.

P-SEA three-state annotation labels each residue as helix, strand, or coil based purely on the geometry of the Cα trace. It serves as a fallback when the full backbone (and thus DSSP) is unavailable.

The φ/ψ torsion pair specifies the backbone conformation at each residue. φ rotates about the N–Cα bond, ψ about the Cα–C bond. Steric clashes forbid most of the (φ, ψ) plane — the allowed regions (α-helix basin, β-sheet basin, left-handed helix) are the Ramachandran-allowed regions.

— Global shape and packing —

The geometric summary reports three shape descriptors. Rg (radius of gyration) measures how spread out the Cα atoms are about their centre of mass; compact globular proteins have small Rg, elongated or unfolded ones large. Cα contacts (<8 Å, |i−j|>4) count long-range residue pairs in spatial proximity — high for tightly packed folds, near zero for rods or random coil. The bounding-box extents give the protein's footprint along x, y, z in Å.

Solvent-accessible surface area (SASA) is the area in Å² traced out by the centre of a 1.4 Å probe sphere (a water molecule) rolled over the protein's van der Waals surface (Shrake–Rupley / Lee–Richards construction). Buried residues have near-zero SASA; fully exposed residues can exceed 200 Å². The total SASA scales roughly with the number of surface residues.

The contact map is a binary N×N matrix image: pixel (i, j) is dark where Cα_i and Cα_j are within 8 Å and |i−j|>4. Because the |i−j|>4 filter removes local helical contacts, off-diagonal stripes parallel to the main diagonal indicate parallel β-sheets; stripes perpendicular to it indicate antiparallel β-sheets. The Ramachandran plot scatters every residue's (φ, ψ) pair a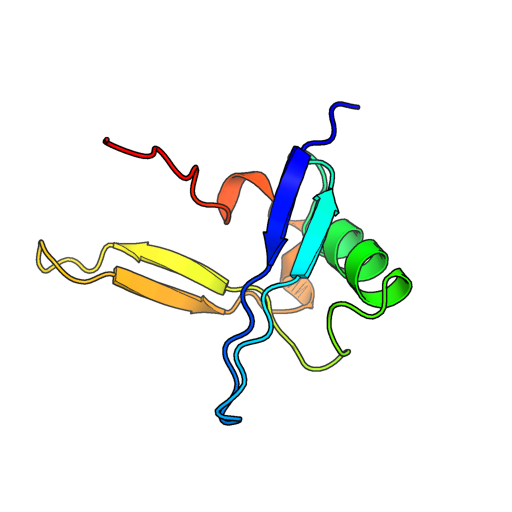gainst the sterically allowed regions. The PAE heatmap renders the predicted-aligned-error matrix.

— Structural neighborhood —

3Di is Foldseek's structural alphabet. Each residue is assigned one of twenty discrete states based on how its Cα sits relative to its spatial (not sequential) neighbors. Aligning 3Di strings finds structural homologs roughly as well as full 3D superposition, but orders of magnitude faster.

Nearest PDB neighbors are the top structural matches found by Foldseek when searching this structure against the entire Protein Data Bank. Each hit reports a TM-score (0 to 1; >0.5 almost always implies the same fold) and an E-value. These are *structural* homologs — they may share no detectable sequence similarity.

— Confidence and disorder —

For AlphaFold models, the B-factor field carries pLDDT — the model's own estimate of local accuracy on a 0–100 scale. Regions with pLDDT<50 should be treated as essentially unmodeled; they often correspond to intrinsically disordered segments.

Crystallographic B-factors measure how much each atom's electron density is smeared out, in Å². They rise in mobile loops and surface residues and fall in the buried interior. In AlphaFold models this column is repurposed to hold pLDDT instead.

Predicted aligned error is AlphaFold's pairwise confidence. Unlike pLDDT (per-residue), PAE is per-residue-pair and captures whether two parts of the structure are correctly placed relative to each other. Units are ångströms of expected positional error.